Protein AF-A0A5K1ERV5-F1 (afdb_monomer)

Secondary structure (DSSP, 8-state):
-EEES-HHHHHHHHSPP-TT-TTHHHHHHHHHHHTSSS---EEE--GGG-HHHHHHHHHHHHS-SS----SS--HHHHHHHHHHHTT---------

Solvent-accessible surface area (backbone atoms only — not comparable to full-atom values): 6148 Å² total; per-residue (Å²): 113,45,78,37,58,45,59,68,58,47,54,55,46,75,43,82,87,48,94,85,43,94,56,38,69,62,38,49,52,53,43,54,60,52,69,43,103,59,90,58,50,83,43,68,46,53,57,73,78,35,48,60,58,54,48,51,53,55,52,54,70,76,48,75,93,79,87,84,87,74,95,63,75,57,78,72,46,49,56,45,51,54,39,56,75,73,61,64,84,61,82,84,82,81,84,129

pLDDT: mean 91.2, std 8.45, range [43.41, 97.75]

Structure (mmCIF, N/CA/C/O backbone):
data_AF-A0A5K1ERV5-F1
#
_entry.id   AF-A0A5K1ERV5-F1
#
loop_
_atom_site.group_PDB
_atom_site.id
_atom_site.type_symbol
_atom_site.label_atom_id
_atom_site.label_alt_id
_atom_site.label_comp_id
_atom_site.label_asym_id
_atom_site.label_entity_id
_atom_site.label_seq_id
_atom_site.pdbx_PDB_ins_code
_atom_site.Cartn_x
_atom_site.Cartn_y
_atom_site.Cartn_z
_atom_site.occupancy
_atom_site.B_iso_or_equiv
_atom_site.auth_seq_id
_atom_site.auth_comp_id
_atom_site.auth_asym_id
_atom_site.auth_atom_id
_atom_site.pdbx_PDB_model_num
ATOM 1 N N . ILE A 1 1 ? -8.767 -3.421 -6.203 1.00 91.38 1 ILE A N 1
ATOM 2 C CA . ILE A 1 1 ? -7.913 -4.088 -5.189 1.00 91.38 1 ILE A CA 1
ATOM 3 C C . ILE A 1 1 ? -6.718 -3.178 -4.934 1.00 91.38 1 ILE A C 1
ATOM 5 O O . ILE A 1 1 ? -6.233 -2.586 -5.889 1.00 91.38 1 ILE A O 1
ATOM 9 N N . VAL A 1 2 ? -6.301 -3.011 -3.679 1.00 95.00 2 VAL A N 1
ATOM 10 C CA . VAL A 1 2 ? -5.067 -2.316 -3.286 1.00 95.00 2 VAL A CA 1
ATOM 11 C C . VAL A 1 2 ? -4.155 -3.341 -2.636 1.00 95.00 2 VAL A C 1
ATOM 13 O O . VAL A 1 2 ? -4.559 -4.015 -1.691 1.00 95.00 2 VAL A O 1
ATOM 16 N N . GLU A 1 3 ? -2.934 -3.446 -3.138 1.00 96.25 3 GLU A N 1
ATOM 17 C CA . GLU A 1 3 ? -1.976 -4.462 -2.719 1.00 96.25 3 GLU A CA 1
ATOM 18 C C . GLU A 1 3 ? -0.812 -3.824 -1.961 1.00 96.25 3 GLU A C 1
ATOM 20 O O . GLU A 1 3 ? -0.371 -2.716 -2.272 1.00 96.25 3 GLU A O 1
ATOM 25 N N . SER A 1 4 ? -0.314 -4.518 -0.941 1.00 96.38 4 SER A N 1
ATOM 26 C CA . SER A 1 4 ? 0.912 -4.146 -0.236 1.00 96.38 4 SER A CA 1
ATOM 27 C C . SER A 1 4 ? 1.702 -5.392 0.136 1.00 96.38 4 SER A C 1
ATOM 29 O O . SER A 1 4 ? 1.135 -6.388 0.580 1.00 96.38 4 SER A O 1
ATOM 31 N N . ASP A 1 5 ? 3.021 -5.323 0.004 1.00 95.50 5 ASP A N 1
ATOM 32 C CA . ASP A 1 5 ? 3.948 -6.369 0.442 1.00 95.50 5 ASP A CA 1
ATOM 33 C C . ASP A 1 5 ? 4.287 -6.315 1.940 1.00 95.50 5 ASP A C 1
ATOM 35 O O . ASP A 1 5 ? 4.971 -7.192 2.473 1.00 95.50 5 ASP A O 1
ATOM 39 N N . SER A 1 6 ? 3.778 -5.309 2.653 1.00 96.12 6 SER A N 1
ATOM 40 C CA . SER A 1 6 ? 3.921 -5.197 4.098 1.00 96.12 6 SER A CA 1
ATOM 41 C C . SER A 1 6 ? 2.710 -5.799 4.796 1.00 96.12 6 SER A C 1
ATOM 43 O O . SER A 1 6 ? 1.710 -5.127 5.064 1.00 96.12 6 SER A O 1
ATOM 45 N N . LEU A 1 7 ? 2.819 -7.076 5.176 1.00 96.31 7 LEU A N 1
ATOM 46 C CA . LEU A 1 7 ? 1.788 -7.753 5.971 1.00 96.31 7 LEU A CA 1
ATOM 47 C C . LEU A 1 7 ? 1.488 -6.996 7.274 1.00 96.31 7 LEU A C 1
ATOM 49 O O . LEU A 1 7 ? 0.348 -6.964 7.738 1.00 96.31 7 LEU A O 1
ATOM 53 N N . LEU A 1 8 ? 2.507 -6.356 7.857 1.00 96.06 8 LEU A N 1
ATOM 54 C CA . LEU A 1 8 ? 2.354 -5.513 9.039 1.00 96.06 8 LEU A CA 1
ATOM 55 C C . LEU A 1 8 ? 1.474 -4.294 8.750 1.00 96.06 8 LEU A C 1
ATOM 57 O O . LEU A 1 8 ? 0.580 -4.011 9.545 1.00 96.06 8 LEU A O 1
ATOM 61 N N 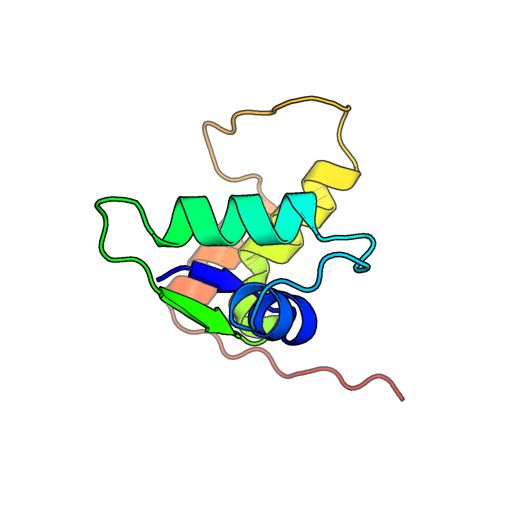. ALA A 1 9 ? 1.688 -3.601 7.627 1.00 96.50 9 ALA A N 1
ATOM 62 C CA . ALA A 1 9 ? 0.874 -2.450 7.243 1.00 96.50 9 ALA A CA 1
ATOM 63 C C . ALA A 1 9 ? -0.579 -2.858 6.963 1.00 96.50 9 ALA A C 1
ATOM 65 O O . ALA A 1 9 ? -1.491 -2.250 7.520 1.00 96.50 9 ALA A O 1
ATOM 66 N N . VAL A 1 10 ? -0.795 -3.931 6.192 1.00 97.75 10 VAL A N 1
ATOM 67 C CA . VAL A 1 10 ? -2.136 -4.465 5.895 1.00 97.75 10 VAL A CA 1
ATOM 68 C C . VAL A 1 10 ? -2.880 -4.801 7.186 1.00 97.75 10 VAL A C 1
ATOM 70 O O . VAL A 1 10 ? -3.966 -4.279 7.434 1.00 97.75 10 VAL A O 1
ATOM 73 N N . ASN A 1 11 ? -2.265 -5.593 8.067 1.00 96.81 11 ASN A N 1
ATOM 74 C CA . ASN A 1 11 ? -2.872 -5.963 9.344 1.00 96.81 11 ASN A CA 1
ATOM 75 C C . ASN A 1 11 ? -3.162 -4.755 10.231 1.00 96.81 11 ASN A C 1
ATOM 77 O O . ASN A 1 11 ? -4.133 -4.760 10.983 1.00 96.81 11 ASN A O 1
ATOM 81 N N . LYS A 1 12 ? -2.313 -3.731 10.184 1.00 96.06 12 LYS A N 1
ATOM 82 C CA . LYS A 1 12 ? -2.476 -2.536 11.004 1.00 96.06 12 LYS A CA 1
ATOM 83 C C . LYS A 1 12 ? -3.612 -1.647 10.509 1.00 96.06 12 LYS A C 1
ATOM 85 O O . LYS A 1 12 ? -4.355 -1.126 11.331 1.00 96.06 12 LYS A O 1
ATOM 90 N N . VAL A 1 13 ? -3.781 -1.521 9.193 1.00 97.38 13 VAL A N 1
ATOM 91 C CA . VAL A 1 13 ? -4.894 -0.778 8.583 1.00 97.38 13 VAL A CA 1
ATOM 92 C C . VAL A 1 13 ? -6.227 -1.495 8.776 1.00 97.38 13 VAL A C 1
ATOM 94 O O . VAL A 1 13 ? -7.227 -0.833 9.039 1.00 97.38 13 VAL A O 1
ATOM 97 N N . LEU A 1 14 ? -6.249 -2.826 8.688 1.00 96.19 14 LEU A N 1
ATOM 98 C CA . LEU A 1 14 ? -7.484 -3.612 8.791 1.00 96.19 14 LEU A CA 1
ATOM 99 C C . LEU A 1 14 ? -7.968 -3.851 10.230 1.00 96.19 14 LEU A C 1
ATOM 101 O O . LEU A 1 14 ? -9.119 -4.231 10.423 1.00 96.19 14 LEU A O 1
ATOM 105 N N . LYS A 1 15 ? -7.116 -3.644 11.239 1.00 95.50 15 LYS A N 1
ATOM 106 C CA . LYS A 1 15 ? -7.491 -3.753 12.657 1.00 95.50 15 LYS A CA 1
ATOM 107 C C . LYS A 1 15 ? -8.119 -2.466 13.190 1.00 95.50 15 LYS A C 1
ATOM 109 O O . LYS A 1 15 ? -7.980 -1.390 12.612 1.00 95.50 15 LYS A O 1
ATOM 114 N N . ASP A 1 16 ? -8.762 -2.575 14.349 1.00 95.12 16 ASP A N 1
ATOM 115 C CA . ASP A 1 16 ? -9.315 -1.424 15.059 1.00 95.12 16 ASP A CA 1
ATOM 116 C C . ASP A 1 16 ? -8.237 -0.395 15.410 1.00 95.12 16 ASP A C 1
ATOM 118 O O . ASP A 1 16 ? -7.135 -0.737 15.858 1.00 95.12 16 ASP A O 1
ATOM 122 N N . LEU A 1 17 ? -8.587 0.884 15.251 1.00 93.38 17 LEU A N 1
ATOM 123 C CA . LEU A 1 17 ? -7.709 2.003 15.577 1.00 93.38 17 LEU A CA 1
ATOM 124 C C . LEU A 1 17 ? -7.307 1.977 17.051 1.00 93.38 17 LEU A C 1
ATOM 126 O O . LEU A 1 17 ? -8.146 1.882 17.943 1.00 93.38 17 LEU A O 1
ATOM 130 N N . GLN A 1 18 ? -6.011 2.142 17.300 1.00 92.62 18 GLN A N 1
ATOM 131 C CA . GLN A 1 18 ? -5.441 2.192 18.641 1.00 92.62 18 GLN A CA 1
ATOM 132 C C . GLN A 1 18 ? -4.989 3.629 18.949 1.00 92.62 18 GLN A C 1
ATOM 134 O O . GLN A 1 18 ? -4.002 4.079 18.369 1.00 92.62 18 GLN A O 1
ATOM 139 N N . PRO A 1 19 ? -5.652 4.374 19.857 1.00 91.25 19 PRO A N 1
ATOM 140 C CA . PRO A 1 19 ? -5.359 5.796 20.098 1.00 91.25 19 PRO A CA 1
ATOM 141 C C . PRO A 1 19 ? -3.927 6.113 20.554 1.00 91.25 19 PRO A C 1
ATOM 143 O O . PRO A 1 19 ? -3.480 7.247 20.430 1.00 91.25 19 PRO A O 1
ATOM 146 N N . ARG A 1 20 ? -3.213 5.127 21.110 1.00 94.44 20 ARG A N 1
ATOM 147 C CA . ARG A 1 20 ? -1.821 5.265 21.577 1.00 94.44 20 ARG A CA 1
ATOM 148 C C . ARG A 1 20 ? -0.786 4.849 20.531 1.00 94.44 20 ARG A C 1
ATOM 150 O O . ARG A 1 20 ? 0.403 4.821 20.830 1.00 94.44 20 ARG A O 1
ATOM 157 N N . ASP A 1 21 ? -1.224 4.476 19.335 1.00 93.38 21 ASP A N 1
ATOM 158 C CA . ASP A 1 21 ? -0.328 4.047 18.274 1.00 93.38 21 ASP A CA 1
ATOM 159 C C . ASP A 1 21 ? 0.389 5.253 17.649 1.00 93.38 21 ASP A C 1
ATOM 161 O O . ASP A 1 21 ? -0.283 6.196 17.223 1.00 93.38 21 ASP A O 1
ATOM 165 N N . PRO A 1 22 ? 1.728 5.241 17.522 1.00 96.25 22 PRO A N 1
ATOM 166 C CA . PRO A 1 22 ? 2.456 6.326 16.864 1.00 96.25 22 PRO A CA 1
ATOM 167 C C . PRO A 1 22 ? 2.031 6.544 15.401 1.00 96.25 22 PRO A C 1
ATOM 169 O O . PRO A 1 22 ? 2.227 7.630 14.865 1.00 96.25 22 PRO A O 1
ATOM 172 N N . LEU A 1 23 ? 1.425 5.544 14.753 1.00 96.25 23 LEU A N 1
ATOM 173 C CA . LEU A 1 23 ? 0.921 5.633 13.380 1.00 96.25 23 LEU A CA 1
ATOM 174 C C . LEU A 1 23 ? -0.584 5.939 13.304 1.00 96.25 23 LEU A C 1
ATOM 176 O O . LEU A 1 23 ? -1.145 5.887 12.209 1.00 96.25 23 LEU A O 1
ATOM 180 N N . PHE A 1 24 ? -1.247 6.256 14.426 1.00 96.50 24 PHE A N 1
ATOM 181 C CA . PHE A 1 24 ? -2.705 6.429 14.515 1.00 96.50 24 PHE A CA 1
ATOM 182 C C . PHE A 1 24 ? -3.281 7.284 13.383 1.00 96.50 24 PHE A C 1
ATOM 184 O O . PHE A 1 24 ? -4.239 6.874 12.730 1.00 96.50 24 PHE A O 1
ATOM 191 N N . GLN A 1 25 ? -2.680 8.446 13.119 1.00 97.50 25 GLN A N 1
ATOM 192 C CA . GLN A 1 25 ? -3.207 9.383 12.130 1.00 97.50 25 GLN A CA 1
ATOM 193 C C . GLN A 1 25 ? -3.144 8.827 10.702 1.00 97.50 25 GLN A C 1
ATOM 195 O O . GLN A 1 25 ? -4.111 8.958 9.956 1.00 97.50 25 GLN A O 1
ATOM 200 N N . ILE A 1 26 ? -2.043 8.161 10.340 1.00 97.19 26 ILE A N 1
ATOM 201 C CA . ILE A 1 26 ? -1.876 7.549 9.015 1.00 97.19 26 ILE A CA 1
ATOM 202 C C . ILE A 1 26 ? -2.847 6.374 8.860 1.00 97.19 26 ILE A C 1
ATOM 204 O O . ILE A 1 26 ? -3.548 6.283 7.856 1.00 97.19 26 ILE A O 1
ATOM 208 N N . VAL A 1 27 ? -2.958 5.512 9.877 1.00 97.44 27 VAL A N 1
ATOM 209 C CA . VAL A 1 27 ? -3.890 4.371 9.862 1.00 97.44 27 VAL A CA 1
ATOM 210 C C . VAL A 1 27 ? -5.334 4.855 9.724 1.00 97.44 27 VAL A C 1
ATOM 212 O O . VAL A 1 27 ? -6.082 4.327 8.902 1.00 97.44 27 VAL A O 1
ATOM 215 N N . LYS A 1 28 ? -5.717 5.895 10.473 1.00 97.50 28 LYS A N 1
ATOM 216 C CA . LYS A 1 28 ? -7.044 6.513 10.385 1.00 97.50 28 LYS A CA 1
ATOM 217 C C . LYS A 1 28 ? -7.332 7.016 8.970 1.00 97.50 28 LYS A C 1
ATOM 219 O O . LYS A 1 28 ? -8.377 6.676 8.423 1.00 97.50 28 LYS A O 1
ATOM 224 N N . GLN A 1 29 ? -6.399 7.747 8.359 1.00 97.69 29 GLN A N 1
ATOM 225 C CA . GLN A 1 29 ? -6.544 8.244 6.987 1.00 97.69 29 GLN A CA 1
ATOM 226 C C . GLN A 1 29 ? -6.671 7.108 5.965 1.00 97.69 29 GLN A C 1
ATOM 228 O O . GLN A 1 29 ? -7.525 7.173 5.084 1.00 97.69 29 GLN A O 1
ATOM 233 N N . CYS A 1 30 ? -5.883 6.035 6.096 1.00 96.88 30 CYS A N 1
ATOM 234 C CA . CYS A 1 30 ? -6.024 4.852 5.245 1.00 96.88 30 CYS A CA 1
ATOM 235 C C . CYS A 1 30 ? -7.422 4.232 5.371 1.00 96.88 30 CYS A C 1
ATOM 237 O O . CYS A 1 30 ? -8.057 3.939 4.362 1.00 96.88 30 CYS A O 1
ATOM 239 N N . GLN A 1 31 ? -7.934 4.069 6.593 1.00 96.44 31 GLN A N 1
ATOM 240 C CA . GLN A 1 31 ? -9.275 3.525 6.801 1.00 96.44 31 GLN A CA 1
ATOM 241 C C . GLN A 1 31 ? -10.384 4.451 6.280 1.00 96.44 31 GLN A C 1
ATOM 243 O O . GLN A 1 31 ? -11.384 3.968 5.760 1.00 96.44 31 GLN A O 1
ATOM 248 N N . GLU A 1 32 ? -10.234 5.771 6.403 1.00 96.62 32 GLU A N 1
ATOM 249 C CA . GLU A 1 32 ? -11.164 6.748 5.819 1.00 96.62 32 GLU A CA 1
ATOM 250 C C . GLU A 1 32 ? -11.179 6.669 4.290 1.00 96.62 32 GLU A C 1
ATOM 252 O O . GLU A 1 32 ? -12.253 6.701 3.696 1.00 96.62 32 GLU A O 1
ATOM 257 N N . LEU A 1 33 ? -10.012 6.511 3.652 1.00 96.00 33 LEU A N 1
ATOM 258 C CA . LEU A 1 33 ? -9.912 6.277 2.210 1.00 96.00 33 LEU A CA 1
ATOM 259 C C . LEU A 1 33 ? -10.616 4.978 1.813 1.00 96.00 33 LEU A C 1
ATOM 261 O O . LEU A 1 33 ? -11.405 4.988 0.877 1.00 96.00 33 LEU A O 1
ATOM 265 N N . LEU A 1 34 ? -10.392 3.879 2.536 1.00 95.31 34 LEU A N 1
ATOM 266 C CA . LEU A 1 34 ? -11.033 2.591 2.241 1.00 95.31 34 LEU A CA 1
ATOM 267 C C . LEU A 1 34 ? -12.565 2.629 2.376 1.00 95.31 34 LEU A C 1
ATOM 269 O O . LEU A 1 34 ? -13.238 1.889 1.672 1.00 95.31 34 LEU A O 1
ATOM 273 N N . ARG A 1 35 ? -13.116 3.497 3.237 1.00 94.38 35 ARG A N 1
ATOM 274 C CA . ARG A 1 35 ? -14.568 3.657 3.459 1.00 94.38 35 ARG A CA 1
ATOM 275 C C . ARG A 1 35 ? -15.253 4.650 2.511 1.00 94.38 35 ARG A C 1
ATOM 277 O O . ARG A 1 35 ? -16.432 4.942 2.705 1.00 94.38 35 ARG A O 1
ATOM 284 N N . ARG A 1 36 ? -14.535 5.225 1.542 1.00 95.62 36 ARG A N 1
ATOM 285 C CA . ARG A 1 36 ? -15.148 6.096 0.526 1.00 95.62 36 ARG A CA 1
ATOM 286 C C . ARG A 1 36 ? -16.091 5.306 -0.379 1.00 95.62 36 ARG A C 1
ATOM 288 O O . ARG A 1 36 ? -16.113 4.080 -0.353 1.00 95.62 36 ARG A O 1
ATOM 295 N N . ASP A 1 37 ? -16.845 6.041 -1.188 1.00 95.69 37 ASP A N 1
ATOM 296 C CA . ASP A 1 37 ? -17.813 5.507 -2.146 1.00 95.69 37 ASP A CA 1
ATOM 297 C C . ASP A 1 37 ? -17.115 4.884 -3.374 1.00 95.69 37 ASP A C 1
ATOM 29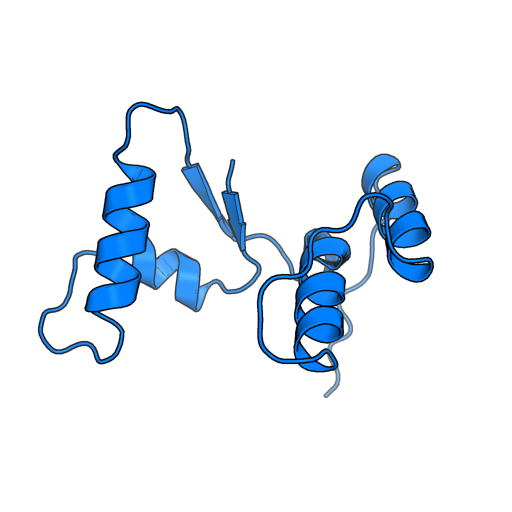9 O O . ASP A 1 37 ? -17.162 5.400 -4.489 1.00 95.69 37 ASP A O 1
ATOM 303 N N . TRP A 1 38 ? -16.349 3.818 -3.131 1.00 94.94 38 TRP A N 1
ATOM 304 C CA . TRP A 1 38 ? -15.691 2.992 -4.139 1.00 94.94 38 TRP A CA 1
ATOM 305 C C . TRP A 1 38 ? -15.576 1.536 -3.667 1.00 94.94 38 TRP A C 1
ATOM 307 O O . TRP A 1 38 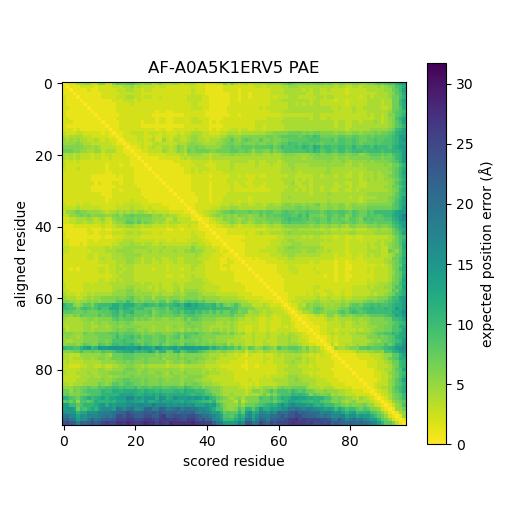? -15.538 1.244 -2.473 1.00 94.94 38 TRP A O 1
ATOM 317 N N . GLU A 1 39 ? -15.478 0.598 -4.605 1.00 93.25 39 GLU A N 1
ATOM 318 C CA . GLU A 1 39 ? -15.260 -0.815 -4.286 1.00 93.25 39 GLU A CA 1
ATOM 319 C C . GLU A 1 39 ? -13.759 -1.107 -4.185 1.00 93.25 39 GLU A C 1
ATOM 321 O O . GLU A 1 39 ? -13.074 -1.413 -5.164 1.00 93.25 39 GLU A O 1
ATOM 326 N N . CYS A 1 40 ? -13.219 -0.974 -2.973 1.00 92.25 40 CYS A N 1
ATOM 327 C CA . CYS A 1 40 ? -11.802 -1.173 -2.703 1.00 92.25 40 CYS A CA 1
ATOM 328 C C . CYS A 1 40 ? -11.582 -2.138 -1.534 1.00 92.25 40 CYS A C 1
ATOM 330 O O . CYS A 1 40 ? -12.169 -1.994 -0.466 1.00 92.25 40 CYS A O 1
ATOM 332 N N . VAL A 1 41 ? -10.678 -3.100 -1.730 1.00 94.38 41 VAL A N 1
ATOM 333 C CA . VAL A 1 41 ? -10.188 -4.004 -0.685 1.00 94.38 41 VAL A CA 1
ATOM 334 C C . VAL A 1 41 ? -8.674 -3.895 -0.600 1.00 94.38 41 VAL A C 1
ATOM 336 O O . VAL A 1 41 ? -8.005 -3.861 -1.634 1.00 94.38 41 VAL A O 1
ATOM 339 N N . LEU A 1 42 ? -8.149 -3.841 0.623 1.00 96.94 42 LEU A N 1
ATOM 340 C CA . LEU A 1 42 ? -6.717 -3.888 0.901 1.00 96.94 42 LEU A CA 1
ATOM 341 C C . LEU A 1 42 ? -6.302 -5.339 1.158 1.00 96.94 42 LEU A C 1
ATOM 343 O O . LEU A 1 42 ? -6.857 -5.98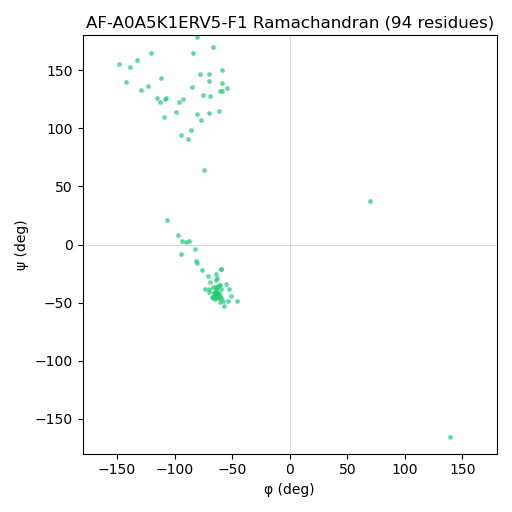3 2.049 1.00 96.94 42 LEU A O 1
ATOM 347 N N . CYS A 1 43 ? -5.315 -5.838 0.421 1.00 97.06 43 CYS A N 1
ATOM 348 C CA . CYS A 1 43 ? -4.774 -7.179 0.605 1.00 97.06 43 CYS A CA 1
ATOM 349 C C . CYS A 1 43 ? -3.243 -7.186 0.646 1.00 97.06 43 CYS A C 1
ATOM 351 O O . CYS A 1 43 ? -2.561 -6.262 0.198 1.00 97.06 43 CYS A O 1
ATOM 353 N N . HIS A 1 44 ? -2.711 -8.255 1.233 1.00 97.00 44 HIS A N 1
ATOM 354 C CA . HIS A 1 44 ? -1.284 -8.524 1.220 1.00 97.00 44 HIS A CA 1
ATOM 355 C C . HIS A 1 44 ? -0.895 -9.263 -0.061 1.00 97.00 44 HIS A C 1
ATOM 357 O O . HIS A 1 44 ? -1.540 -10.250 -0.415 1.00 97.00 44 HIS A O 1
ATOM 363 N N . THR A 1 45 ? 0.197 -8.835 -0.686 1.00 94.69 45 THR A N 1
ATOM 364 C CA . THR A 1 45 ? 0.852 -9.530 -1.799 1.00 94.69 45 THR A CA 1
ATOM 365 C C . THR A 1 45 ? 2.296 -9.873 -1.430 1.00 94.69 45 THR A C 1
ATOM 367 O O . THR A 1 45 ? 2.833 -9.372 -0.448 1.00 94.69 45 THR A O 1
ATOM 370 N N . TYR A 1 46 ? 2.951 -10.754 -2.176 1.00 91.75 46 TYR A N 1
ATOM 371 C CA . TYR A 1 46 ? 4.376 -11.012 -1.968 1.00 91.75 46 TYR A CA 1
ATOM 372 C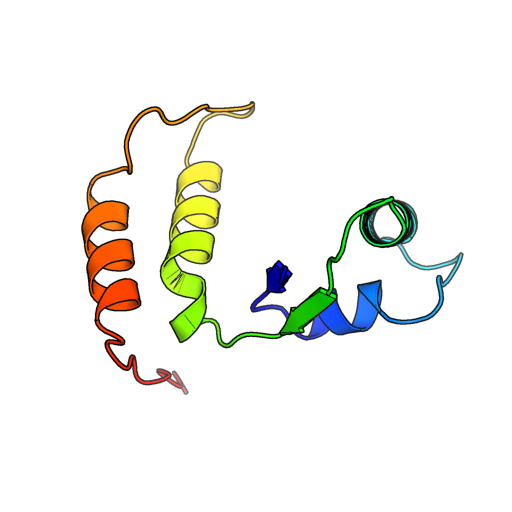 C . TYR A 1 46 ? 5.217 -9.891 -2.588 1.00 91.75 46 TYR A C 1
ATOM 374 O O . TYR A 1 46 ? 4.858 -9.356 -3.632 1.00 91.75 46 TYR A O 1
ATOM 382 N N . ARG A 1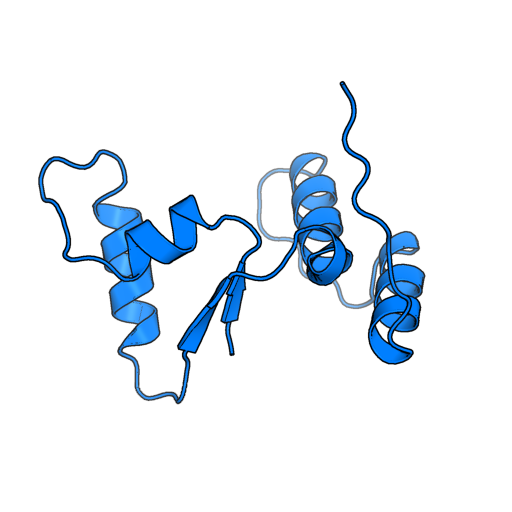 47 ? 6.369 -9.560 -1.987 1.00 89.56 47 ARG A N 1
ATOM 383 C CA . ARG A 1 47 ? 7.300 -8.548 -2.527 1.00 89.56 47 ARG A CA 1
ATOM 384 C C . ARG A 1 47 ? 7.664 -8.828 -3.987 1.00 89.56 47 ARG A C 1
ATOM 386 O O . ARG A 1 47 ? 7.733 -7.923 -4.805 1.00 89.56 47 ARG A O 1
ATOM 393 N N . GLU A 1 48 ? 7.833 -10.102 -4.313 1.00 89.56 48 GLU A N 1
ATOM 394 C CA . GLU A 1 48 ? 8.157 -10.616 -5.640 1.00 89.56 48 GLU A CA 1
ATOM 395 C C . GLU A 1 48 ? 7.057 -10.351 -6.685 1.00 89.56 48 GLU A C 1
ATOM 397 O O . GLU A 1 48 ? 7.359 -10.256 -7.874 1.00 89.56 48 GLU A O 1
ATOM 402 N N . ALA A 1 49 ? 5.808 -10.199 -6.235 1.00 89.31 49 ALA A N 1
ATOM 403 C CA . ALA A 1 49 ? 4.657 -9.788 -7.039 1.00 89.31 49 ALA A CA 1
ATOM 404 C C . ALA A 1 49 ? 4.399 -8.267 -6.969 1.00 89.31 49 ALA A C 1
ATOM 406 O O . ALA A 1 49 ? 3.606 -7.740 -7.732 1.00 89.31 49 ALA A O 1
ATOM 407 N N . ASN A 1 50 ? 5.099 -7.539 -6.091 1.00 93.12 50 ASN A N 1
ATOM 408 C CA . ASN A 1 50 ? 4.965 -6.091 -5.900 1.00 93.12 50 ASN A CA 1
ATOM 409 C C . ASN A 1 50 ? 6.156 -5.296 -6.474 1.00 93.12 50 ASN A C 1
ATOM 411 O O . ASN A 1 50 ? 6.428 -4.166 -6.066 1.00 93.12 50 ASN A O 1
ATOM 415 N N . MET A 1 51 ? 6.906 -5.886 -7.411 1.00 92.75 51 MET A N 1
ATOM 416 C CA . MET A 1 51 ? 8.199 -5.362 -7.880 1.00 92.75 51 MET A CA 1
ATOM 417 C C . MET A 1 51 ? 8.096 -3.981 -8.532 1.00 92.75 51 MET A C 1
ATOM 419 O O . MET A 1 51 ? 8.997 -3.160 -8.377 1.00 92.75 51 MET A O 1
ATOM 423 N N . CYS A 1 52 ? 7.003 -3.705 -9.246 1.00 93.50 52 CYS A N 1
ATOM 424 C CA . CYS A 1 52 ? 6.755 -2.392 -9.842 1.00 93.50 52 CYS A CA 1
ATOM 425 C C . CYS A 1 52 ? 6.639 -1.300 -8.768 1.00 93.50 52 CYS A C 1
ATOM 427 O O . CYS A 1 52 ? 7.249 -0.236 -8.898 1.00 93.50 52 CYS A O 1
ATOM 429 N N . ALA A 1 53 ? 5.894 -1.570 -7.691 1.00 94.06 53 ALA A N 1
ATOM 430 C CA . ALA A 1 53 ? 5.737 -0.635 -6.582 1.00 94.06 53 ALA A CA 1
ATOM 431 C C . ALA A 1 53 ? 7.037 -0.483 -5.775 1.00 94.06 53 ALA A C 1
ATOM 433 O O . ALA A 1 53 ? 7.409 0.641 -5.444 1.00 94.06 53 ALA A O 1
ATOM 434 N N . ASP A 1 54 ? 7.760 -1.579 -5.519 1.00 93.50 54 ASP A N 1
ATOM 435 C CA . ASP A 1 54 ? 9.059 -1.567 -4.822 1.00 93.50 54 ASP A CA 1
ATOM 436 C C . ASP A 1 54 ? 10.115 -0.764 -5.605 1.00 93.50 54 ASP A C 1
ATOM 438 O O . ASP A 1 54 ? 10.835 0.069 -5.042 1.00 93.50 54 ASP A O 1
ATOM 442 N N . PHE A 1 55 ? 10.150 -0.939 -6.933 1.00 93.50 55 PHE A N 1
ATOM 443 C CA . PHE A 1 55 ? 10.993 -0.144 -7.822 1.00 93.50 55 PHE A CA 1
ATOM 444 C C . PHE A 1 55 ? 10.642 1.343 -7.739 1.00 93.50 55 PHE A C 1
ATOM 446 O O . PHE A 1 55 ? 11.533 2.169 -7.552 1.00 93.50 55 PHE A O 1
ATOM 453 N N . LEU A 1 56 ? 9.357 1.698 -7.853 1.00 93.31 56 LEU A N 1
ATOM 454 C CA . LEU A 1 56 ? 8.913 3.092 -7.802 1.00 93.31 56 LEU A CA 1
ATOM 455 C C . LEU A 1 56 ? 9.192 3.744 -6.444 1.00 93.31 56 LEU A C 1
ATOM 457 O O . LEU A 1 56 ? 9.629 4.892 -6.411 1.00 93.31 56 LEU A O 1
ATOM 461 N N . ALA A 1 57 ? 8.996 3.023 -5.338 1.00 92.56 57 ALA A N 1
ATOM 462 C CA . ALA A 1 57 ? 9.313 3.512 -4.000 1.00 92.56 57 ALA A CA 1
ATOM 463 C C . ALA A 1 57 ? 10.819 3.773 -3.835 1.00 92.56 57 ALA A C 1
ATOM 465 O O . ALA A 1 57 ? 11.218 4.834 -3.352 1.00 92.56 57 ALA A O 1
ATOM 466 N N . SER A 1 58 ? 11.659 2.844 -4.303 1.00 91.94 58 SER A N 1
ATOM 467 C CA . SER A 1 58 ? 13.122 2.981 -4.276 1.00 91.94 58 SER A CA 1
ATOM 468 C C . SER A 1 58 ? 13.611 4.121 -5.171 1.00 91.94 58 SER A C 1
ATOM 470 O O . SER A 1 58 ? 14.480 4.899 -4.781 1.00 91.94 58 SER A O 1
ATOM 472 N N . TRP A 1 59 ? 13.030 4.244 -6.364 1.00 91.50 59 TRP A N 1
ATOM 473 C CA . TRP A 1 59 ? 13.350 5.301 -7.315 1.00 91.50 59 TRP A CA 1
ATOM 474 C C . TRP A 1 59 ? 12.949 6.679 -6.774 1.00 91.50 59 TRP A C 1
ATOM 476 O O . TRP A 1 59 ? 13.747 7.612 -6.817 1.00 91.50 59 TRP A O 1
ATOM 486 N N . ALA A 1 60 ? 11.755 6.795 -6.183 1.00 91.62 60 ALA A N 1
ATOM 487 C CA . ALA A 1 60 ? 11.288 8.029 -5.560 1.00 91.62 60 ALA A CA 1
ATOM 488 C C . ALA A 1 60 ? 12.162 8.444 -4.366 1.00 91.62 60 ALA A C 1
ATOM 490 O O . ALA A 1 60 ? 12.427 9.631 -4.194 1.00 91.62 60 ALA A O 1
ATOM 491 N N . PHE A 1 61 ? 12.655 7.483 -3.578 1.00 90.12 61 PHE A N 1
ATOM 492 C CA . PHE A 1 61 ? 13.553 7.750 -2.451 1.00 90.12 61 PHE A CA 1
ATOM 493 C C . PHE A 1 61 ? 14.901 8.356 -2.879 1.00 90.12 61 PHE A C 1
ATOM 495 O O . PHE A 1 61 ? 15.491 9.133 -2.134 1.00 90.12 61 PHE A O 1
ATOM 502 N N . GLN A 1 62 ? 15.386 8.021 -4.079 1.00 88.75 62 GLN A N 1
ATOM 503 C CA . GLN A 1 62 ? 16.615 8.589 -4.649 1.00 88.75 62 GLN A CA 1
ATOM 504 C C . GLN A 1 62 ? 16.396 9.965 -5.301 1.00 88.75 62 GLN A C 1
ATOM 506 O O . GLN A 1 62 ? 17.362 10.658 -5.622 1.00 88.75 62 GLN A O 1
ATOM 511 N N . GLY A 1 63 ? 15.139 10.345 -5.535 1.00 85.62 63 GLY A N 1
ATOM 512 C CA . GLY A 1 63 ? 14.762 11.600 -6.169 1.00 85.62 63 GLY A CA 1
ATOM 513 C C . GLY A 1 63 ? 14.768 12.799 -5.218 1.00 85.62 63 GLY A C 1
ATOM 514 O O . GLY A 1 63 ? 15.017 12.699 -4.018 1.00 85.62 63 GLY A O 1
ATOM 515 N N . SER A 1 64 ? 14.461 13.972 -5.769 1.00 88.31 64 SER A N 1
ATOM 516 C CA . SER A 1 64 ? 14.220 15.174 -4.970 1.00 88.31 64 SER A CA 1
ATOM 517 C C . SER A 1 64 ? 12.910 15.066 -4.191 1.00 88.31 64 SER A C 1
ATOM 519 O O . SER A 1 64 ? 11.918 14.551 -4.709 1.00 88.31 64 SER A O 1
ATOM 521 N N . PHE A 1 65 ? 12.869 15.654 -2.995 1.00 90.00 65 PHE A N 1
ATOM 522 C CA . PHE A 1 65 ? 11.621 15.834 -2.256 1.00 90.00 65 PHE A CA 1
ATOM 523 C C . PHE A 1 65 ? 10.575 16.569 -3.102 1.00 90.00 65 PHE A C 1
ATOM 525 O O . PHE A 1 65 ? 10.869 17.591 -3.723 1.00 90.00 65 PHE A O 1
ATOM 532 N N . GLY A 1 66 ? 9.344 16.063 -3.093 1.00 91.81 66 GLY A N 1
ATOM 533 C CA . GLY A 1 66 ? 8.226 16.637 -3.831 1.00 91.81 66 GLY A CA 1
ATOM 534 C C . GLY A 1 66 ? 7.363 15.565 -4.483 1.00 91.81 66 GLY A C 1
ATOM 535 O O . GLY A 1 66 ? 7.460 14.381 -4.164 1.00 91.81 66 GLY A O 1
ATOM 536 N N . VAL A 1 67 ? 6.505 16.000 -5.403 1.00 91.25 67 VA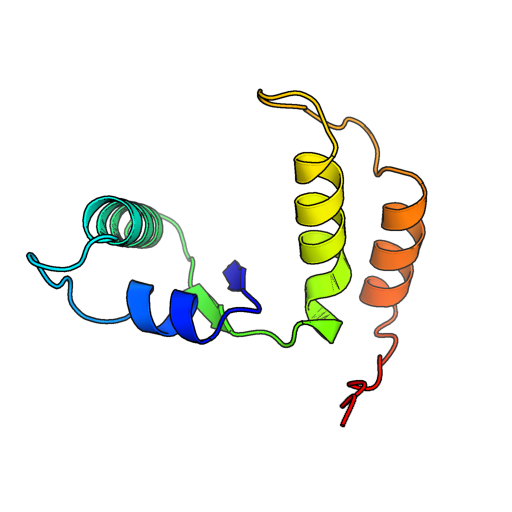L A N 1
ATOM 537 C CA . VAL A 1 67 ? 5.668 15.117 -6.218 1.00 91.25 67 VAL A CA 1
ATOM 538 C C . VAL A 1 67 ? 6.216 15.121 -7.636 1.00 91.25 67 VAL A C 1
ATOM 540 O O . VAL A 1 67 ? 6.356 16.179 -8.243 1.00 91.25 67 VAL A O 1
ATOM 543 N N . THR A 1 68 ? 6.500 13.933 -8.165 1.00 90.50 68 THR A N 1
ATOM 544 C CA . THR A 1 68 ? 6.923 13.753 -9.556 1.00 90.50 68 THR A CA 1
ATOM 545 C C . THR A 1 68 ? 5.829 13.013 -10.313 1.00 90.50 68 THR A C 1
ATOM 547 O O . THR A 1 68 ? 5.443 11.914 -9.922 1.00 90.50 68 THR A O 1
ATOM 550 N N . ILE A 1 69 ? 5.329 13.614 -11.393 1.00 92.19 69 ILE A N 1
ATOM 551 C CA . ILE A 1 69 ? 4.359 12.985 -12.295 1.00 92.19 69 ILE A CA 1
ATOM 552 C C . ILE A 1 69 ? 5.133 12.389 -13.470 1.00 92.19 69 ILE A C 1
ATOM 554 O O . ILE A 1 69 ? 5.861 13.097 -14.163 1.00 92.19 69 ILE A O 1
ATOM 558 N N . LEU A 1 70 ? 4.984 11.083 -13.681 1.00 90.25 70 LEU A N 1
ATOM 559 C CA . LEU A 1 70 ? 5.661 10.347 -14.743 1.00 90.25 70 LEU A CA 1
ATOM 560 C C . LEU A 1 70 ? 4.707 10.166 -15.925 1.00 90.25 70 LEU A C 1
ATOM 562 O O . LEU A 1 70 ? 3.715 9.454 -15.809 1.00 90.25 70 LEU A O 1
ATOM 566 N N . SER A 1 71 ? 5.011 10.789 -17.066 1.00 92.62 71 SER A N 1
ATOM 567 C CA . SER A 1 71 ? 4.214 10.613 -18.294 1.00 92.62 71 SER A CA 1
ATOM 568 C C . SER A 1 71 ? 4.473 9.273 -18.989 1.00 92.62 71 SER A C 1
ATOM 570 O O . SER A 1 71 ? 3.641 8.824 -19.765 1.00 92.62 71 SER A O 1
ATOM 572 N N . ASN A 1 72 ? 5.628 8.653 -18.726 1.00 90.25 72 ASN A N 1
ATOM 573 C CA . ASN A 1 72 ? 6.024 7.347 -19.251 1.00 90.25 72 ASN A CA 1
ATOM 574 C C . ASN A 1 72 ? 6.710 6.528 -18.144 1.00 90.25 72 ASN A C 1
ATOM 576 O O . ASN A 1 72 ? 7.335 7.129 -17.260 1.00 90.25 72 ASN A O 1
ATOM 580 N N . PRO A 1 73 ? 6.655 5.184 -18.189 1.00 89.12 73 PRO A N 1
ATOM 581 C CA . PRO A 1 73 ? 7.384 4.348 -17.245 1.00 89.12 73 PRO A CA 1
ATOM 582 C C . PRO A 1 73 ? 8.904 4.592 -17.347 1.00 89.12 73 PRO A C 1
ATOM 584 O O . PRO A 1 73 ? 9.451 4.583 -18.452 1.00 89.12 73 PRO A O 1
ATOM 587 N N . PRO A 1 74 ? 9.627 4.787 -16.229 1.00 89.19 74 PRO A N 1
ATOM 588 C CA . PRO A 1 74 ? 11.089 4.811 -16.230 1.00 89.19 74 PRO A CA 1
ATOM 589 C C . PRO A 1 74 ? 11.655 3.487 -16.764 1.00 89.19 74 PRO A C 1
ATOM 591 O O . PRO A 1 74 ? 11.046 2.435 -16.601 1.00 89.19 74 PRO A O 1
ATOM 594 N N . GLY A 1 75 ? 12.838 3.522 -17.388 1.00 86.31 75 GLY A N 1
ATOM 595 C CA . GLY A 1 75 ? 13.318 2.423 -18.241 1.00 86.31 75 GLY A CA 1
ATOM 596 C C . GLY A 1 75 ? 13.268 1.020 -17.616 1.00 86.31 75 GLY A C 1
ATOM 597 O O . GLY A 1 75 ? 12.786 0.088 -18.247 1.00 86.31 75 GLY A O 1
ATOM 598 N N . HIS A 1 76 ? 13.694 0.861 -16.359 1.00 85.75 76 HIS A N 1
ATOM 599 C CA . HIS A 1 76 ? 13.646 -0.444 -15.682 1.00 85.75 76 HIS A CA 1
ATOM 600 C C . HIS A 1 76 ? 12.217 -0.894 -15.333 1.00 85.75 76 HIS A C 1
ATOM 602 O O . HIS A 1 76 ? 11.958 -2.093 -15.277 1.00 85.75 76 HIS A O 1
ATOM 608 N N . LEU A 1 77 ? 11.282 0.042 -15.143 1.00 92.75 77 LEU A N 1
ATOM 609 C CA . LEU A 1 77 ? 9.887 -0.269 -14.840 1.00 92.75 77 LEU A CA 1
ATOM 610 C C . LEU A 1 77 ? 9.165 -0.888 -16.041 1.00 92.75 77 LEU A C 1
ATOM 612 O O . LEU A 1 77 ? 8.328 -1.759 -15.841 1.00 92.75 77 LEU A O 1
AT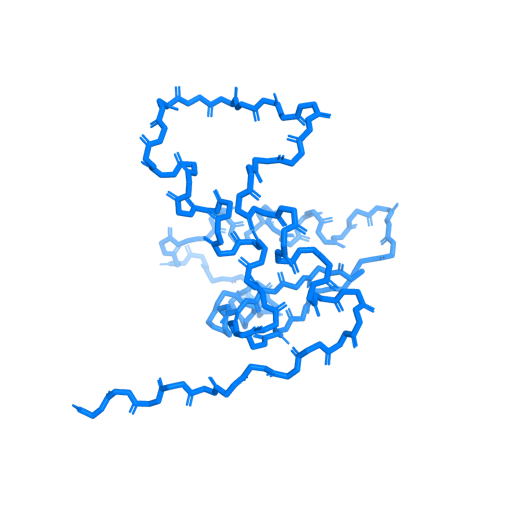OM 616 N N . HIS A 1 78 ? 9.522 -0.503 -17.272 1.00 91.94 78 HIS A N 1
ATOM 617 C CA . HIS A 1 78 ? 8.946 -1.089 -18.491 1.00 91.94 78 HIS A CA 1
ATOM 618 C C . HIS A 1 78 ? 9.060 -2.616 -18.499 1.00 91.94 78 HIS A C 1
ATOM 620 O O . HIS A 1 78 ? 8.069 -3.318 -18.677 1.00 91.94 78 HIS A O 1
ATOM 626 N N . ARG A 1 79 ? 10.259 -3.124 -18.205 1.00 91.75 79 ARG A N 1
ATOM 627 C CA . ARG A 1 79 ? 10.515 -4.561 -18.115 1.00 91.75 79 ARG A CA 1
ATOM 628 C C . ARG A 1 79 ? 9.727 -5.223 -16.982 1.00 91.75 79 ARG A C 1
ATOM 630 O O . ARG A 1 79 ? 9.220 -6.322 -17.165 1.00 91.75 79 ARG A O 1
ATOM 637 N N . LEU A 1 80 ? 9.631 -4.581 -15.815 1.00 93.44 80 LEU A N 1
ATOM 638 C CA . LEU A 1 80 ? 8.881 -5.137 -14.682 1.00 93.44 80 LEU A CA 1
ATOM 639 C C . LEU A 1 80 ? 7.386 -5.263 -15.000 1.00 93.44 80 LEU A C 1
ATOM 641 O O . LEU A 1 80 ? 6.790 -6.269 -14.635 1.00 93.44 80 LEU A O 1
ATOM 645 N N . ILE A 1 81 ? 6.816 -4.289 -15.718 1.00 91.94 81 ILE A N 1
ATOM 646 C CA . ILE A 1 81 ? 5.425 -4.323 -16.189 1.00 91.94 81 ILE A CA 1
ATOM 647 C C . ILE A 1 81 ? 5.214 -5.471 -17.186 1.00 91.94 81 ILE A C 1
ATOM 649 O O . ILE A 1 81 ? 4.230 -6.196 -17.084 1.00 91.94 81 ILE A O 1
ATOM 653 N N . GLU A 1 82 ? 6.127 -5.659 -18.141 1.00 92.62 82 GLU A N 1
ATOM 654 C CA . GLU A 1 82 ? 6.045 -6.764 -19.107 1.00 92.62 82 GLU A CA 1
ATOM 655 C C . GLU A 1 82 ? 6.141 -8.134 -18.423 1.00 92.62 82 GLU A C 1
ATOM 657 O O . GLU A 1 82 ? 5.361 -9.034 -18.730 1.00 92.62 82 GLU A O 1
ATOM 662 N N . GLU A 1 83 ? 7.073 -8.283 -17.477 1.00 91.69 83 GLU A N 1
ATOM 663 C CA . GLU A 1 83 ? 7.256 -9.512 -16.700 1.00 91.69 83 GLU A CA 1
ATOM 664 C C . GLU A 1 83 ? 6.025 -9.817 -15.821 1.00 91.69 83 GLU A C 1
ATOM 666 O O . GLU A 1 83 ? 5.644 -10.981 -15.698 1.00 91.69 83 GLU A O 1
ATOM 671 N N . ASP A 1 84 ? 5.375 -8.793 -15.263 1.00 90.19 84 ASP A N 1
ATOM 672 C CA . ASP A 1 84 ? 4.119 -8.921 -14.510 1.00 90.19 84 ASP A CA 1
ATOM 673 C C . ASP A 1 84 ? 2.950 -9.354 -15.415 1.00 90.19 84 ASP A C 1
ATOM 675 O O . ASP A 1 84 ? 2.248 -10.320 -15.114 1.00 90.19 84 ASP A O 1
ATOM 679 N N . LEU A 1 85 ? 2.810 -8.727 -16.590 1.00 90.88 85 LEU A N 1
ATOM 680 C CA . LEU A 1 85 ? 1.739 -9.014 -17.551 1.00 90.88 85 LEU A CA 1
ATOM 681 C C . LEU A 1 85 ? 1.746 -10.469 -18.047 1.00 90.88 85 LEU A C 1
ATOM 683 O O . LEU A 1 85 ? 0.683 -11.058 -18.246 1.00 90.88 85 LEU A O 1
ATOM 687 N N . ILE A 1 86 ? 2.930 -11.048 -18.266 1.00 92.56 86 ILE A N 1
ATOM 688 C CA . ILE A 1 86 ? 3.072 -12.440 -18.728 1.00 92.56 86 ILE A CA 1
ATOM 689 C C . ILE A 1 86 ? 3.170 -13.451 -17.572 1.00 92.56 86 ILE A C 1
ATOM 691 O O . ILE A 1 86 ? 3.331 -14.646 -17.822 1.00 92.56 86 ILE A O 1
ATOM 695 N N . GLY A 1 87 ? 3.079 -12.993 -16.318 1.00 87.00 87 GLY A N 1
ATOM 696 C CA . GLY A 1 87 ? 3.086 -13.847 -15.132 1.00 87.00 87 GLY A CA 1
ATOM 697 C C . GLY A 1 87 ? 4.436 -14.506 -14.843 1.00 87.00 87 GLY A C 1
ATOM 698 O O . GLY A 1 87 ? 4.476 -15.669 -14.433 1.00 87.00 87 GLY A O 1
ATOM 699 N N . VAL A 1 88 ? 5.553 -13.803 -15.066 1.00 87.38 88 VAL A N 1
ATOM 700 C CA . VAL A 1 88 ? 6.887 -14.332 -14.741 1.00 87.38 88 VAL A CA 1
ATOM 701 C C . VAL A 1 88 ? 6.989 -14.594 -13.241 1.00 87.38 88 VAL A C 1
ATOM 703 O O . VAL A 1 88 ? 7.003 -13.675 -12.423 1.0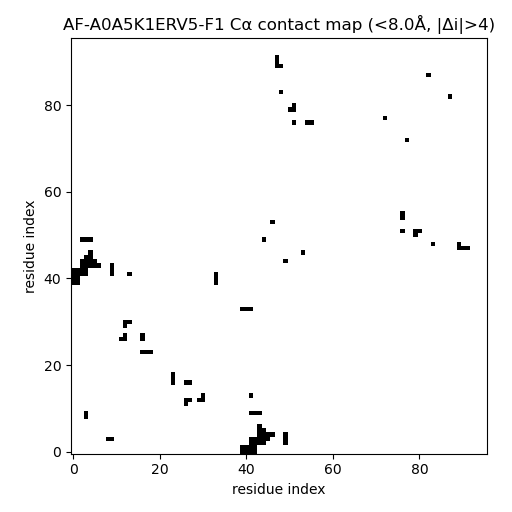0 87.38 88 VAL A O 1
ATOM 706 N N . ALA A 1 89 ? 7.143 -15.865 -12.875 1.00 82.25 89 ALA A N 1
ATOM 707 C CA . ALA A 1 89 ? 7.404 -16.250 -11.498 1.00 82.25 89 ALA A CA 1
ATOM 708 C C . ALA A 1 89 ? 8.810 -15.801 -11.072 1.00 82.25 89 ALA A C 1
ATOM 710 O O . ALA A 1 89 ? 9.808 -16.138 -11.714 1.00 82.25 89 ALA A O 1
ATOM 711 N N . ARG A 1 90 ? 8.901 -15.084 -9.948 1.00 81.81 90 ARG A N 1
ATOM 712 C CA . ARG A 1 90 ? 10.178 -14.724 -9.321 1.00 81.81 90 ARG A CA 1
ATOM 713 C C . ARG A 1 90 ? 10.372 -15.519 -8.032 1.00 81.81 90 ARG A C 1
ATOM 715 O O . ARG A 1 90 ? 9.503 -15.472 -7.161 1.00 81.81 90 ARG A O 1
ATOM 722 N N . PRO A 1 91 ? 11.487 -16.253 -7.882 1.00 78.75 91 PRO A N 1
ATOM 723 C CA . PRO A 1 91 ? 11.756 -16.982 -6.656 1.00 78.75 91 PRO A CA 1
ATOM 724 C C . PRO A 1 91 ? 12.076 -16.010 -5.517 1.00 78.75 91 PRO A C 1
ATOM 726 O O . PRO A 1 91 ? 12.805 -15.033 -5.697 1.00 78.75 91 PRO A O 1
ATOM 729 N N . ARG A 1 92 ? 11.579 -16.322 -4.320 1.00 74.19 92 ARG A N 1
ATOM 730 C CA . ARG A 1 92 ? 11.975 -15.630 -3.094 1.00 74.19 92 ARG A CA 1
ATOM 731 C C . ARG A 1 92 ? 13.414 -15.996 -2.742 1.00 74.19 92 ARG A C 1
ATOM 733 O O . ARG A 1 92 ? 13.690 -17.140 -2.382 1.00 74.19 92 ARG A O 1
ATOM 740 N N . ALA A 1 93 ? 14.323 -15.029 -2.810 1.00 67.06 93 ALA A N 1
ATOM 741 C CA . ALA A 1 93 ? 15.677 -15.200 -2.298 1.00 67.06 93 ALA A CA 1
ATOM 742 C C . ALA A 1 93 ? 15.657 -15.081 -0.766 1.00 67.06 93 ALA A C 1
ATOM 744 O O . ALA A 1 93 ? 15.490 -13.991 -0.220 1.00 67.06 93 ALA A O 1
ATOM 745 N N . ILE A 1 94 ? 15.813 -16.205 -0.066 1.00 62.66 94 ILE A N 1
ATOM 746 C CA . ILE A 1 94 ? 16.081 -16.207 1.376 1.00 62.66 94 ILE A CA 1
ATOM 747 C C . ILE A 1 94 ? 17.595 -16.077 1.526 1.00 62.66 94 ILE A C 1
ATOM 749 O O . ILE A 1 94 ? 18.319 -17.052 1.343 1.00 62.66 94 ILE A O 1
ATOM 753 N N . VAL A 1 95 ? 18.082 -14.866 1.790 1.00 54.34 95 VAL A N 1
ATOM 754 C CA . VAL A 1 95 ? 19.489 -14.671 2.159 1.00 54.34 95 VAL A CA 1
ATOM 755 C C . VAL A 1 95 ? 19.610 -15.010 3.644 1.00 54.34 95 VAL A C 1
ATOM 757 O O . VAL A 1 95 ? 18.994 -14.339 4.472 1.00 54.34 95 VAL A O 1
ATOM 760 N N . SER A 1 96 ? 20.319 -16.102 3.945 1.00 43.41 96 SER A N 1
ATOM 761 C CA . SER A 1 96 ? 20.672 -16.548 5.301 1.00 43.41 96 SER A CA 1
ATOM 762 C C . SER A 1 96 ? 21.797 -15.718 5.898 1.00 43.41 96 SER A C 1
ATOM 764 O O . SER A 1 96 ? 22.763 -15.472 5.137 1.00 43.41 96 SER A O 1
#

Sequence (96 aa):
IVESDSLLAVNKVLKDLQPRDPLFQIVKQCQELLRRDWECVLCHTYREANMCADFLASWAFQGSFGVTILSNPPGHLHRLIEEDLIGVARPRAIVS

Foldseek 3Di:
DAEDQPPVLLVLLPDDQDPPDPCRVVSVVSVVVPPPPDDDDYDYDHCQLCVLVVVVVVVVVPDDPDDDDDPDDDPVSVVVVVCNVVVPDDDDDDDD

InterPro domains:
  IPR002156 Ribonuclease H domain [PF13456] (1-60)
  IPR036397 Ribonuclease H superfamily [G3DSA:3.30.420.10] (1-62)
  IPR044730 Ribonuclease H-like domain, plant type [cd06222] (1-57)

Organism: NCBI:txid210225

Radius of gyration: 15.97 Å; Cα contacts (8 Å, |Δi|>4): 62; chains: 1; bounding box: 38×34×41 Å

Mean predicted aligned error: 5.04 Å